Protein AF-A0A8B6F1F5-F1 (afdb_monomer_lite)

pLDDT: mean 84.51, std 14.28, range [37.59, 96.44]

Radius of gyration: 30.52 Å; chains: 1; bounding box: 62×45×76 Å

Sequence (138 aa):
MIFSDNASLFAKKGFSDWKNAVGVKRSSLKGHEESDAHIYTAEAAKDFIAICHGSKPDIYSSLRQNYENRVAKSRAILISIIDIIVVLGQRNFALRGNWDKELKKEDVNFQFLIDWKSIYDLTLKEHLETARRSLRYL

Structure (mmCIF, N/CA/C/O backbone):
data_AF-A0A8B6F1F5-F1
#
_entry.id   AF-A0A8B6F1F5-F1
#
loop_
_atom_site.group_PDB
_atom_site.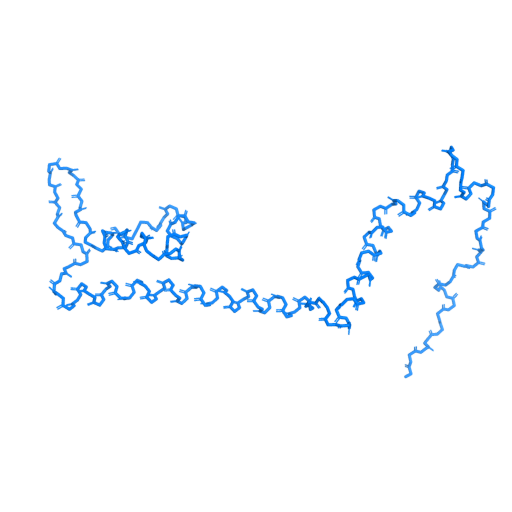id
_atom_site.type_symbol
_atom_site.label_atom_id
_atom_site.label_alt_id
_atom_site.label_comp_id
_atom_site.label_asym_id
_atom_site.label_entity_id
_atom_site.label_seq_id
_atom_site.pdbx_PDB_ins_code
_atom_site.Cartn_x
_atom_site.Cartn_y
_atom_site.Cartn_z
_atom_site.occupancy
_atom_site.B_iso_or_equiv
_atom_site.auth_seq_id
_atom_site.auth_comp_id
_atom_site.auth_asym_id
_atom_site.auth_atom_id
_atom_site.pdbx_PDB_model_num
ATOM 1 N N . MET A 1 1 ? -24.399 -29.051 24.520 1.00 37.59 1 MET A N 1
ATOM 2 C CA . MET A 1 1 ? -24.361 -29.198 25.990 1.00 37.59 1 MET A CA 1
ATOM 3 C C . MET A 1 1 ? -23.274 -28.258 26.511 1.00 37.59 1 MET A C 1
ATOM 5 O O . MET A 1 1 ? -22.119 -28.644 26.537 1.00 37.59 1 MET A O 1
ATOM 9 N N . ILE A 1 2 ? -23.609 -26.988 26.774 1.00 40.94 2 ILE A N 1
ATOM 10 C CA . ILE A 1 2 ? -22.669 -25.963 27.285 1.00 40.94 2 ILE A CA 1
ATOM 11 C C . ILE A 1 2 ? -23.388 -25.160 28.376 1.00 40.94 2 ILE A C 1
ATOM 13 O O . ILE A 1 2 ? -23.600 -23.961 28.267 1.00 40.94 2 ILE A O 1
ATOM 17 N N . PHE A 1 3 ? -23.839 -25.854 29.414 1.00 47.69 3 PHE A N 1
ATOM 18 C CA . PHE A 1 3 ? -24.236 -25.217 30.664 1.00 47.69 3 PHE A CA 1
ATOM 19 C C . PHE A 1 3 ? -23.551 -26.000 31.779 1.00 47.69 3 PHE A C 1
ATOM 21 O O . PHE A 1 3 ? -24.151 -26.862 32.410 1.00 47.69 3 PHE A O 1
ATOM 28 N N . SER A 1 4 ? -22.245 -25.779 31.935 1.00 49.38 4 SER A N 1
ATOM 29 C CA . SER A 1 4 ? -21.569 -26.087 33.193 1.00 49.38 4 SER A CA 1
ATOM 30 C C . SER A 1 4 ? -21.946 -25.002 34.201 1.00 49.38 4 SER A C 1
ATOM 32 O O . SER A 1 4 ? -21.941 -23.822 33.845 1.00 49.38 4 SER A O 1
ATOM 34 N N . ASP A 1 5 ? -22.284 -25.407 35.424 1.00 52.38 5 ASP A N 1
ATOM 35 C CA . ASP A 1 5 ? -22.728 -24.560 36.535 1.00 52.38 5 ASP A CA 1
ATOM 36 C C . ASP A 1 5 ? -21.878 -23.292 36.723 1.00 52.38 5 ASP A C 1
ATOM 38 O O . ASP A 1 5 ? -20.831 -23.287 37.367 1.00 52.38 5 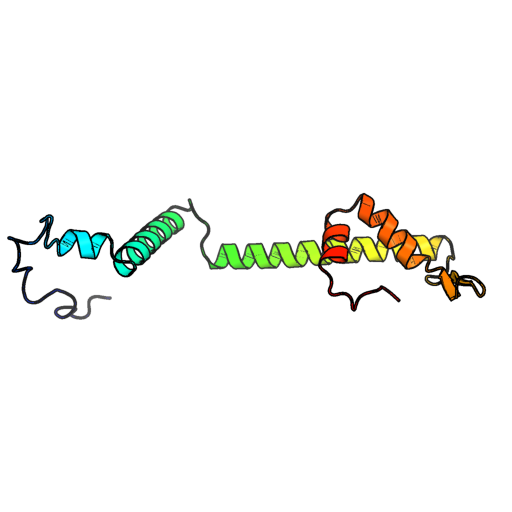ASP A O 1
ATOM 42 N N . ASN A 1 6 ? -22.377 -22.177 36.192 1.00 50.88 6 ASN A N 1
ATOM 43 C CA . ASN A 1 6 ? -21.768 -20.848 36.267 1.00 50.88 6 ASN A CA 1
ATOM 44 C C . ASN A 1 6 ? -22.306 -20.033 37.456 1.00 50.88 6 ASN A C 1
ATOM 46 O O . ASN A 1 6 ? -22.458 -18.813 37.379 1.00 50.88 6 ASN A O 1
ATOM 50 N N . ALA A 1 7 ? -22.585 -20.683 38.587 1.00 50.38 7 ALA A N 1
ATOM 51 C CA . ALA A 1 7 ? -23.066 -20.001 39.793 1.00 50.38 7 ALA A CA 1
ATOM 52 C C . ALA A 1 7 ? -22.052 -18.980 40.367 1.00 50.38 7 ALA A C 1
ATOM 54 O O . ALA A 1 7 ? -22.393 -18.194 41.249 1.00 50.38 7 ALA A O 1
ATOM 55 N N . SER A 1 8 ? -20.806 -18.974 39.877 1.00 56.53 8 SER A N 1
ATOM 56 C CA . SER A 1 8 ? -19.742 -18.043 40.271 1.00 56.53 8 SER A CA 1
ATOM 57 C C . SER A 1 8 ? -19.624 -16.785 39.401 1.00 56.53 8 SER A C 1
ATOM 59 O O . SER A 1 8 ? -18.913 -15.868 39.805 1.00 56.53 8 SER A O 1
ATOM 61 N N . LEU A 1 9 ? -20.294 -16.713 38.241 1.00 56.88 9 LEU A N 1
ATOM 62 C CA . LEU A 1 9 ? -20.182 -15.563 37.326 1.00 56.88 9 LEU A CA 1
ATOM 63 C C . LEU A 1 9 ? -21.098 -14.392 37.700 1.00 56.88 9 LEU A C 1
ATOM 65 O O . LEU A 1 9 ? -20.855 -13.263 37.278 1.00 56.88 9 LEU A O 1
ATOM 69 N N . PHE A 1 10 ? -22.125 -14.636 38.513 1.00 61.44 10 PHE A N 1
ATOM 70 C CA . PHE A 1 10 ? -23.021 -13.591 38.996 1.00 61.44 10 PHE A CA 1
ATOM 71 C C . PHE A 1 10 ? -22.585 -13.096 40.374 1.00 61.44 10 PHE A C 1
ATOM 73 O O . PHE A 1 10 ? -22.208 -13.875 41.254 1.00 61.44 10 PHE A O 1
ATOM 80 N N . ALA A 1 11 ? -22.644 -11.778 40.572 1.00 68.06 11 ALA A N 1
ATOM 81 C CA . ALA A 1 11 ? -22.317 -11.168 41.851 1.00 68.06 11 ALA A CA 1
ATOM 82 C C . ALA A 1 11 ? -23.212 -11.750 42.959 1.00 68.06 11 ALA A C 1
ATOM 84 O O . ALA A 1 11 ? -24.434 -11.624 42.923 1.00 68.06 11 ALA A O 1
ATOM 85 N N . LYS A 1 12 ? -22.595 -12.365 43.976 1.00 75.56 12 LYS A N 1
ATOM 86 C CA . LYS A 1 12 ? -23.304 -12.974 45.120 1.00 75.56 12 LYS A CA 1
ATOM 87 C C . LYS A 1 12 ? -24.031 -11.950 46.000 1.00 75.56 12 LYS A C 1
ATOM 89 O O . LYS A 1 12 ? -24.867 -12.321 46.818 1.00 75.56 12 LYS A O 1
ATOM 94 N N . LYS A 1 13 ? -23.687 -10.669 45.865 1.00 78.88 13 LYS A N 1
ATOM 95 C CA . LYS A 1 13 ? -24.278 -9.552 46.599 1.00 78.88 13 LYS A CA 1
ATOM 96 C C . LYS A 1 13 ? -24.573 -8.427 45.615 1.00 78.88 13 LYS A C 1
ATOM 98 O O . LYS A 1 13 ? -23.707 -8.065 44.822 1.00 78.88 13 LYS A O 1
ATOM 103 N N . GLY A 1 14 ? -25.795 -7.900 45.670 1.00 80.19 14 GLY A N 1
ATOM 104 C CA . GLY A 1 14 ? -26.208 -6.767 44.848 1.00 80.19 14 GLY A CA 1
ATOM 105 C C . GLY A 1 14 ? -25.463 -5.482 45.209 1.00 80.19 14 GLY A C 1
ATOM 106 O O . GLY A 1 14 ? -24.820 -5.382 46.258 1.00 80.19 14 GLY A O 1
ATOM 107 N N . PHE A 1 15 ? -25.576 -4.483 44.337 1.00 83.88 15 PHE A N 1
ATOM 108 C CA . PHE A 1 15 ? -25.035 -3.155 44.593 1.00 83.88 15 PHE A CA 1
ATOM 109 C C . PHE A 1 15 ? -25.681 -2.563 45.855 1.00 83.88 15 PHE A C 1
ATOM 111 O O . PHE A 1 15 ? -26.903 -2.555 45.984 1.00 83.88 15 PHE A O 1
ATOM 118 N N . SER A 1 16 ? -24.869 -2.121 46.815 1.00 85.31 16 SER A N 1
ATOM 119 C CA . SER A 1 16 ? -25.355 -1.659 48.123 1.00 85.31 16 SER A CA 1
ATOM 120 C C . SER A 1 16 ? -25.283 -0.145 48.311 1.00 85.31 16 SER A C 1
ATOM 122 O O . SER A 1 16 ? -25.901 0.373 49.235 1.00 85.31 16 SER A O 1
ATOM 124 N N . ASP A 1 17 ? -24.552 0.576 47.457 1.00 83.69 17 ASP A N 1
ATOM 125 C CA . ASP A 1 17 ? -24.314 2.019 47.601 1.00 83.69 17 ASP A CA 1
ATOM 126 C C . ASP A 1 17 ? -25.222 2.860 46.689 1.00 83.69 17 ASP A C 1
ATOM 128 O O . ASP A 1 17 ? -24.789 3.787 46.002 1.00 83.69 17 ASP A O 1
ATOM 132 N N . TRP A 1 18 ? -26.517 2.522 46.665 1.00 85.06 18 TRP A N 1
ATOM 133 C CA . TRP A 1 18 ? -27.519 3.170 45.806 1.00 85.06 18 TRP A CA 1
ATOM 134 C C . TRP A 1 18 ? -27.573 4.687 45.979 1.00 85.06 18 TRP A C 1
ATOM 136 O O . TRP A 1 18 ? -27.776 5.414 45.008 1.00 85.06 18 TRP A O 1
ATOM 146 N N . LYS A 1 19 ? -27.316 5.182 47.195 1.00 84.19 19 LYS A N 1
ATOM 147 C CA . LYS A 1 19 ? -27.283 6.619 47.493 1.00 84.19 19 LYS A CA 1
ATOM 148 C C . LYS A 1 19 ? -26.198 7.367 46.700 1.00 84.19 19 LYS A C 1
ATOM 150 O O . LYS A 1 19 ? -26.387 8.543 46.405 1.00 84.19 19 LYS A O 1
ATOM 155 N N . ASN A 1 20 ? -25.103 6.698 46.328 1.00 84.44 20 ASN A N 1
ATOM 156 C CA . ASN A 1 20 ? -24.001 7.264 45.540 1.00 84.44 20 ASN A CA 1
ATOM 157 C C . ASN A 1 20 ? -23.908 6.657 44.125 1.00 84.44 20 ASN A C 1
ATOM 159 O O . ASN A 1 20 ? -22.846 6.690 43.491 1.00 84.44 20 ASN A O 1
ATOM 163 N N . ALA A 1 21 ? -25.000 6.079 43.620 1.00 84.06 21 ALA A N 1
ATOM 164 C CA . ALA A 1 21 ? -25.039 5.511 42.276 1.00 84.06 21 ALA A CA 1
ATOM 165 C C . ALA A 1 21 ? -24.836 6.593 41.195 1.00 84.06 21 ALA A C 1
ATOM 167 O O . ALA A 1 21 ? -24.002 6.426 40.306 1.00 84.06 21 ALA A O 1
ATOM 168 N N . VAL A 1 22 ? -25.550 7.724 41.315 1.00 78.75 22 VAL A N 1
ATOM 169 C CA . VAL A 1 22 ? -25.692 8.752 40.255 1.00 78.75 22 VAL A CA 1
ATOM 170 C C . VAL A 1 22 ? -25.373 10.181 40.749 1.00 78.75 22 VAL A C 1
ATOM 172 O O . VAL A 1 22 ? -25.876 11.166 40.219 1.00 78.75 22 VAL A O 1
ATOM 175 N N . GLY A 1 23 ? -24.577 10.323 41.814 1.00 75.06 23 GLY A N 1
ATOM 176 C CA . GLY A 1 23 ? -24.290 11.627 42.435 1.00 75.06 23 GLY A CA 1
ATOM 177 C C . GLY A 1 23 ? -23.311 12.513 41.648 1.00 75.06 23 GLY A C 1
ATOM 178 O O . GLY A 1 23 ? -22.727 12.092 40.665 1.00 75.06 23 GLY A O 1
ATOM 179 N N . VAL A 1 24 ? -23.087 13.754 42.101 1.00 66.62 24 VAL A N 1
ATOM 180 C CA . VAL A 1 24 ? -22.106 14.684 41.483 1.00 66.62 24 VAL A CA 1
ATOM 181 C C . VAL A 1 24 ? -20.711 14.566 42.120 1.00 66.62 24 VAL A C 1
ATOM 183 O O . VAL A 1 24 ? -19.703 14.717 41.445 1.00 66.62 24 VAL A O 1
ATOM 186 N N . LYS A 1 25 ? -20.640 14.279 43.432 1.00 68.06 25 LYS A N 1
ATOM 187 C CA . LYS A 1 25 ? -19.373 14.110 44.183 1.00 68.06 25 LYS A CA 1
ATOM 188 C C . LYS A 1 25 ? -18.876 12.661 44.248 1.00 68.06 25 LYS A C 1
ATOM 190 O O . LYS A 1 25 ? -17.682 12.433 44.403 1.00 68.06 25 LYS A O 1
ATOM 195 N N . ARG A 1 26 ? -19.794 11.692 44.203 1.00 70.00 26 ARG A N 1
ATOM 196 C CA . ARG A 1 26 ? -19.526 10.250 44.130 1.00 70.00 26 ARG A CA 1
ATOM 197 C C . ARG A 1 26 ? -20.577 9.638 43.214 1.00 70.00 26 ARG A C 1
ATOM 199 O O . ARG A 1 26 ? -21.770 9.759 43.489 1.00 70.00 26 ARG A O 1
ATOM 206 N N . SER A 1 27 ? -20.116 9.034 42.129 1.00 82.62 27 SER A N 1
ATOM 207 C CA . SER A 1 27 ? -20.954 8.514 41.052 1.00 82.62 27 SER A CA 1
ATOM 208 C C . SER A 1 27 ? -20.417 7.167 40.609 1.00 82.62 27 SER A C 1
ATOM 210 O O . SER A 1 27 ? -19.815 7.040 39.552 1.00 82.62 27 SER A O 1
ATOM 212 N N . SER A 1 28 ? -20.557 6.166 41.469 1.00 83.94 28 SER A N 1
ATOM 213 C CA . SER A 1 28 ? -19.977 4.835 41.239 1.00 83.94 28 SER A CA 1
ATOM 214 C C . SER A 1 28 ? -20.385 4.221 39.894 1.00 83.94 28 SER A C 1
ATOM 216 O O . SER A 1 28 ? -19.533 3.658 39.215 1.00 83.94 28 SER A O 1
ATOM 218 N N . LEU A 1 29 ? -21.645 4.389 39.469 1.00 87.31 29 LEU A N 1
ATOM 219 C CA . LEU A 1 29 ? -22.104 3.894 38.169 1.00 87.31 29 LEU A CA 1
ATOM 220 C C . LEU A 1 29 ? -21.591 4.756 37.019 1.00 87.31 29 LEU A C 1
ATOM 222 O O . LEU A 1 29 ? -21.057 4.216 36.061 1.00 87.31 29 LEU A O 1
ATOM 226 N N . LYS A 1 30 ? -21.686 6.084 37.138 1.00 87.12 30 LYS A N 1
ATOM 227 C CA . LYS A 1 30 ? -21.214 6.998 36.089 1.00 87.12 30 LYS A CA 1
ATOM 228 C C . LYS A 1 30 ? -19.698 6.905 35.881 1.00 87.12 30 LYS A C 1
ATOM 230 O O . LYS A 1 30 ? -19.227 6.861 34.759 1.00 87.12 30 LYS A O 1
ATOM 235 N N . GLY A 1 31 ? -18.936 6.795 36.966 1.00 86.06 31 GLY A N 1
ATOM 236 C CA . GLY A 1 31 ? -17.486 6.612 36.916 1.00 86.06 31 GLY A CA 1
ATOM 237 C C . GLY A 1 31 ? -17.081 5.244 36.366 1.00 86.06 31 GLY A C 1
ATOM 238 O O . GLY A 1 31 ? -16.030 5.132 35.750 1.00 86.06 31 GLY A O 1
ATOM 239 N N . HIS A 1 32 ? -17.909 4.209 36.548 1.00 88.06 32 HIS A N 1
ATOM 240 C CA . HIS A 1 32 ? -17.734 2.936 35.849 1.00 88.06 32 HIS A CA 1
ATOM 241 C C . HIS A 1 32 ? -18.065 3.069 34.358 1.00 88.06 32 HIS A C 1
ATOM 243 O O . HIS A 1 32 ? -17.287 2.606 33.535 1.00 88.06 32 HIS A O 1
ATOM 249 N N . GLU A 1 33 ? -19.180 3.710 34.005 1.00 88.19 33 GLU A N 1
ATOM 250 C CA . GLU A 1 33 ? -19.606 3.932 32.616 1.00 88.19 33 GLU A CA 1
ATOM 251 C C . GLU A 1 33 ? -18.558 4.705 31.801 1.00 88.19 33 GLU A C 1
ATOM 253 O O . GLU A 1 33 ? -18.276 4.346 30.659 1.00 88.19 33 GLU A O 1
ATOM 258 N N . GLU A 1 34 ? -17.945 5.714 32.422 1.00 89.50 34 GLU A N 1
ATOM 259 C CA . GLU A 1 34 ? -16.875 6.542 31.855 1.00 89.50 34 GLU A CA 1
ATOM 260 C C . GLU A 1 34 ? -15.482 5.902 31.984 1.00 89.50 34 GLU A C 1
ATOM 262 O O . GLU A 1 34 ? -14.503 6.465 31.502 1.00 89.50 34 GLU A O 1
ATOM 267 N N . SER A 1 35 ? -15.358 4.741 32.639 1.00 93.12 35 SER A N 1
ATOM 268 C CA . SER A 1 35 ? -14.065 4.067 32.763 1.00 93.12 35 SER A CA 1
ATOM 269 C C . SER A 1 35 ? -13.605 3.506 31.419 1.00 93.12 35 SER A C 1
ATOM 271 O O . SER A 1 35 ? -14.401 2.946 30.661 1.00 93.12 35 SER A O 1
ATOM 273 N N . ASP A 1 36 ? -12.296 3.561 31.165 1.00 94.81 36 ASP A N 1
ATOM 274 C CA . ASP A 1 36 ? -11.693 3.041 29.930 1.00 94.81 36 ASP A CA 1
ATOM 275 C C . ASP A 1 36 ? -12.075 1.578 29.667 1.00 94.81 36 ASP A C 1
ATOM 277 O O . ASP A 1 36 ? -12.328 1.185 28.531 1.00 94.81 36 ASP A O 1
ATOM 281 N N . ALA A 1 37 ? -12.168 0.766 30.725 1.00 93.12 37 ALA A N 1
ATOM 282 C CA . ALA A 1 37 ? -12.551 -0.637 30.617 1.00 93.12 37 ALA A CA 1
ATOM 283 C C . ALA A 1 37 ? -13.996 -0.806 30.121 1.00 93.12 37 ALA A C 1
ATOM 285 O O . ALA A 1 37 ? -14.259 -1.651 29.261 1.00 93.12 37 ALA A O 1
ATOM 286 N N . HIS A 1 38 ? -14.935 -0.009 30.637 1.00 92.19 38 HIS A N 1
ATOM 287 C CA . HIS A 1 38 ? -16.323 -0.051 30.190 1.00 92.19 38 HIS A CA 1
ATOM 288 C C . HIS A 1 38 ? -16.459 0.457 28.754 1.00 92.19 38 HIS A C 1
ATOM 290 O O . HIS A 1 38 ? -17.077 -0.213 27.934 1.00 92.19 38 HIS A O 1
ATOM 296 N N . ILE A 1 39 ? -15.829 1.589 28.428 1.00 95.19 39 ILE A N 1
ATOM 297 C CA . ILE A 1 39 ? -15.847 2.151 27.071 1.00 95.19 39 ILE A CA 1
ATOM 298 C C . ILE A 1 39 ? -15.287 1.133 26.073 1.00 95.19 39 ILE A C 1
ATOM 300 O O . ILE A 1 39 ? -15.960 0.788 25.104 1.00 95.19 39 ILE A O 1
ATOM 304 N N . TYR A 1 40 ? -14.110 0.571 26.356 1.00 95.44 40 TYR A N 1
ATOM 305 C CA . TYR A 1 40 ? -13.473 -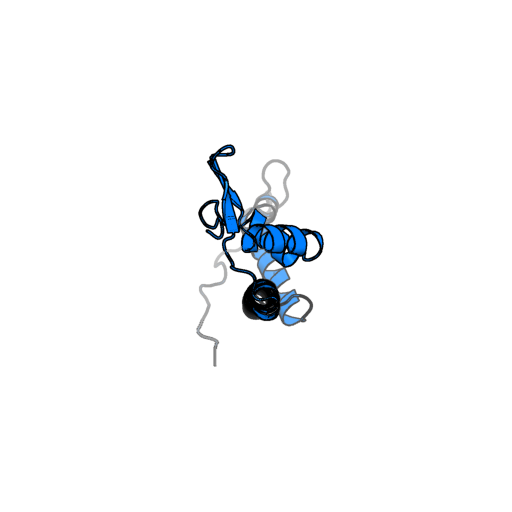0.427 25.499 1.00 95.44 40 TYR A CA 1
ATOM 306 C C . TYR A 1 40 ? -14.343 -1.676 25.302 1.00 95.44 40 TYR A C 1
ATOM 308 O O . TYR A 1 40 ? -14.504 -2.168 24.186 1.00 95.44 40 TYR A O 1
ATOM 316 N N . THR A 1 41 ? -14.927 -2.207 26.379 1.00 93.88 41 THR A N 1
ATOM 317 C CA . THR A 1 41 ? -15.777 -3.406 26.285 1.00 93.88 41 THR A CA 1
ATOM 318 C C . THR A 1 41 ? -17.097 -3.127 25.570 1.00 93.88 41 THR A C 1
ATOM 320 O O . THR A 1 41 ? -17.550 -3.969 24.793 1.00 93.88 41 THR A O 1
ATOM 323 N N . ALA A 1 42 ? -17.689 -1.947 25.763 1.00 94.75 42 ALA A N 1
ATOM 324 C CA . ALA A 1 42 ? -18.879 -1.511 25.041 1.00 94.75 42 ALA A CA 1
ATOM 325 C C . ALA A 1 42 ? -18.604 -1.349 23.537 1.00 94.75 42 ALA A C 1
ATOM 327 O O . ALA A 1 42 ? -19.400 -1.804 22.712 1.00 94.75 42 ALA A O 1
ATOM 328 N N . GLU A 1 43 ? -17.460 -0.768 23.165 1.00 94.81 43 GLU A N 1
ATOM 329 C CA . GLU A 1 43 ? -17.013 -0.678 21.771 1.00 94.81 43 GLU A CA 1
ATOM 330 C C . GLU A 1 43 ? -16.781 -2.062 21.159 1.00 94.81 43 GLU A C 1
ATOM 332 O O . GLU A 1 43 ? -17.290 -2.343 20.073 1.00 94.81 43 GLU A O 1
ATOM 337 N N . ALA A 1 44 ? -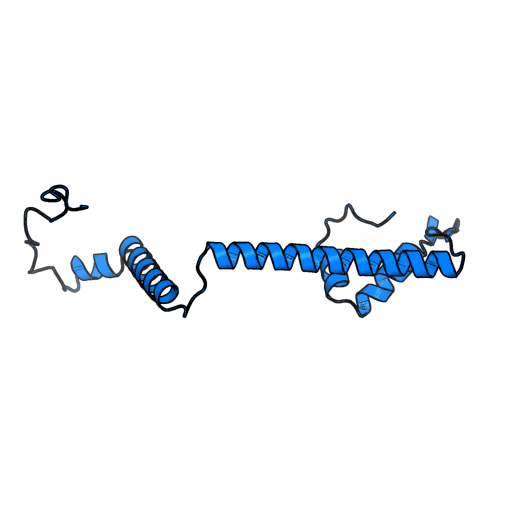16.100 -2.963 21.872 1.00 92.88 44 ALA A N 1
ATOM 338 C CA . ALA A 1 44 ? -15.875 -4.332 21.414 1.00 92.88 44 ALA A CA 1
ATOM 339 C C . ALA A 1 44 ? -17.192 -5.103 21.211 1.00 92.88 44 ALA A C 1
ATOM 341 O O . ALA A 1 44 ? -17.348 -5.821 20.222 1.00 92.88 44 ALA A O 1
ATOM 342 N N . ALA A 1 45 ? -18.166 -4.933 22.111 1.00 94.88 45 ALA A N 1
ATOM 343 C CA . ALA A 1 45 ? -19.487 -5.542 21.977 1.00 94.88 45 ALA A CA 1
ATOM 344 C C . ALA A 1 45 ? -20.251 -4.986 20.764 1.00 94.88 45 ALA A C 1
ATOM 346 O O . ALA A 1 45 ? -20.847 -5.748 19.999 1.00 94.88 45 ALA A O 1
ATOM 347 N N . LYS A 1 46 ? -20.197 -3.666 20.551 1.00 95.12 46 LYS A N 1
ATOM 348 C CA . LYS A 1 46 ? -20.782 -3.010 19.375 1.00 95.12 46 LYS A CA 1
ATOM 349 C C . LYS A 1 46 ? -20.158 -3.528 18.078 1.00 95.12 46 LYS A C 1
ATOM 351 O O . LYS A 1 46 ? -20.882 -3.846 17.136 1.00 95.12 46 LYS A O 1
ATOM 356 N N . ASP A 1 47 ? -18.835 -3.644 18.042 1.00 93.44 47 ASP A N 1
ATOM 357 C CA . ASP A 1 47 ? -18.095 -4.176 16.900 1.00 93.44 47 ASP A CA 1
ATOM 358 C C . ASP A 1 47 ? -18.444 -5.638 16.618 1.00 93.44 47 ASP A C 1
ATOM 360 O O . ASP A 1 47 ? -18.667 -6.002 15.465 1.00 93.44 47 ASP A O 1
ATOM 364 N N . PHE A 1 48 ? -18.557 -6.468 17.657 1.00 93.00 48 PHE A N 1
ATOM 365 C CA . PHE A 1 48 ? -18.979 -7.860 17.520 1.00 93.00 48 PHE A CA 1
ATOM 366 C C . PHE A 1 48 ? -20.366 -7.974 16.876 1.00 93.00 48 PHE A C 1
ATOM 368 O O . PHE A 1 48 ? -20.555 -8.743 15.935 1.00 93.00 48 PHE A O 1
ATOM 375 N N . ILE A 1 49 ? -21.328 -7.171 17.339 1.00 95.44 49 ILE A N 1
ATOM 376 C CA . ILE A 1 49 ? -22.680 -7.126 16.768 1.00 95.44 49 ILE A CA 1
ATOM 377 C C . ILE A 1 49 ? -22.633 -6.670 15.301 1.00 95.44 49 ILE A C 1
ATOM 379 O O . ILE A 1 49 ? -23.270 -7.285 14.447 1.00 95.44 49 ILE A O 1
ATOM 383 N N . ALA A 1 50 ? -21.847 -5.638 14.982 1.00 93.75 50 ALA A N 1
ATOM 384 C CA . ALA A 1 50 ? -21.686 -5.151 13.612 1.00 93.75 50 ALA A CA 1
ATOM 385 C C . ALA A 1 50 ? -21.093 -6.217 12.670 1.00 93.75 50 ALA A C 1
ATOM 387 O O . ALA A 1 50 ? -21.560 -6.372 11.541 1.00 93.75 50 ALA A O 1
ATOM 388 N N . ILE A 1 51 ? -20.115 -6.995 13.147 1.00 93.00 51 ILE A N 1
ATOM 389 C CA . ILE A 1 51 ? -19.538 -8.125 12.406 1.00 93.00 51 ILE A CA 1
ATOM 390 C C . ILE A 1 51 ? -20.591 -9.213 12.171 1.00 93.00 51 ILE A C 1
ATOM 392 O O . ILE A 1 51 ? -20.760 -9.666 11.041 1.00 93.00 51 ILE A O 1
ATOM 396 N N . CYS A 1 52 ? -21.352 -9.593 13.202 1.00 91.31 52 CYS A N 1
ATOM 397 C CA . CYS A 1 52 ? -22.425 -10.587 13.082 1.00 91.31 52 CYS A CA 1
ATOM 398 C C . CYS A 1 52 ? -23.518 -10.171 12.083 1.00 91.31 52 CYS A C 1
ATOM 400 O O . CYS A 1 52 ? -24.083 -11.022 11.401 1.00 91.31 52 CYS A O 1
ATOM 402 N N . HIS A 1 53 ? -23.804 -8.870 11.975 1.00 94.25 53 HIS A N 1
ATOM 403 C CA . HIS A 1 53 ? -24.743 -8.323 10.992 1.00 94.25 53 HIS A CA 1
ATOM 404 C C . HIS A 1 53 ? -24.123 -8.053 9.611 1.00 94.25 53 HIS A C 1
ATOM 406 O O . HIS A 1 53 ? -24.834 -7.615 8.709 1.00 94.25 53 HIS A O 1
ATOM 412 N N . GLY A 1 54 ? -22.820 -8.287 9.429 1.00 88.69 54 GLY A N 1
ATOM 413 C CA . GLY A 1 54 ? -22.114 -8.047 8.169 1.00 88.69 54 GLY A CA 1
ATOM 414 C C . GLY A 1 54 ? -21.928 -6.569 7.808 1.00 88.69 54 GLY A C 1
ATOM 415 O O . GLY A 1 54 ? -21.533 -6.263 6.687 1.00 88.69 54 GLY A O 1
ATOM 416 N N . SER A 1 55 ? -22.194 -5.639 8.731 1.00 90.88 55 SER A N 1
ATOM 417 C CA . SER A 1 55 ? -21.983 -4.201 8.512 1.00 90.88 55 SER A CA 1
ATOM 418 C C . SER A 1 55 ? -20.530 -3.769 8.735 1.00 90.88 55 SER A C 1
ATOM 420 O O . SER A 1 55 ? -20.140 -2.679 8.317 1.00 90.88 55 SER A O 1
ATOM 422 N N . LYS A 1 56 ? -19.715 -4.631 9.357 1.00 89.88 56 LYS A N 1
ATOM 423 C CA . LYS A 1 56 ? -18.266 -4.474 9.521 1.00 89.88 56 LYS A CA 1
ATOM 424 C C . LYS A 1 56 ? -17.562 -5.783 9.131 1.00 89.88 56 LYS A C 1
ATOM 426 O O . LYS A 1 56 ? -18.038 -6.844 9.531 1.00 89.88 56 LYS A O 1
ATOM 431 N N . PRO A 1 57 ? -16.448 -5.749 8.377 1.00 88.25 57 PRO A N 1
ATOM 432 C CA . PRO A 1 57 ? -15.667 -6.952 8.108 1.00 88.25 57 PRO A CA 1
ATOM 433 C C . PRO A 1 57 ? -15.062 -7.500 9.404 1.00 88.25 57 PRO A C 1
ATOM 435 O O . PRO A 1 57 ? -14.612 -6.737 10.264 1.00 88.25 57 PRO A O 1
ATOM 438 N N . ASP A 1 58 ? -15.023 -8.825 9.542 1.00 89.88 58 ASP A N 1
ATOM 439 C CA . ASP A 1 58 ? -14.308 -9.456 10.646 1.00 89.88 58 ASP A CA 1
ATOM 440 C C . ASP A 1 58 ? -12.786 -9.214 10.538 1.00 89.88 58 ASP A C 1
ATOM 442 O O . ASP A 1 58 ? -12.249 -8.802 9.501 1.00 89.88 58 ASP A O 1
ATOM 446 N N . ILE A 1 59 ? -12.063 -9.473 11.628 1.00 88.44 59 ILE A N 1
ATOM 447 C CA . ILE A 1 59 ? -10.614 -9.235 11.692 1.00 88.44 59 ILE A CA 1
ATOM 448 C C . ILE A 1 59 ? -9.862 -10.079 10.655 1.00 88.44 59 ILE A C 1
ATOM 450 O O . ILE A 1 59 ? -8.911 -9.589 10.049 1.00 88.44 59 ILE A O 1
ATOM 454 N N . TYR A 1 60 ? -10.279 -11.326 10.429 1.00 89.44 60 TYR A N 1
ATOM 455 C CA . TYR A 1 60 ? -9.623 -12.234 9.493 1.00 89.44 60 TYR A CA 1
ATOM 456 C C . TYR A 1 60 ? -9.794 -11.764 8.046 1.00 89.44 60 TYR A C 1
ATOM 458 O O . TYR A 1 60 ? -8.813 -11.676 7.309 1.00 89.44 60 TYR A O 1
ATOM 466 N N . SER A 1 61 ? -11.013 -11.396 7.654 1.00 89.25 61 SER A N 1
ATOM 467 C CA . SER A 1 61 ? -11.315 -10.827 6.341 1.00 89.25 61 SER A CA 1
ATOM 468 C C . SER A 1 61 ? -10.542 -9.527 6.103 1.00 89.25 61 SER A C 1
ATOM 470 O O . SER A 1 61 ? -9.930 -9.364 5.049 1.00 89.25 61 SER A O 1
ATOM 472 N N . SER A 1 62 ? -10.446 -8.660 7.116 1.00 90.06 62 SER A N 1
ATOM 473 C CA . SER A 1 62 ? -9.644 -7.433 7.060 1.00 90.06 62 SER A CA 1
ATOM 474 C C . SER A 1 62 ? -8.147 -7.726 6.891 1.00 90.06 62 SER A C 1
ATOM 476 O O . SER A 1 62 ? -7.480 -7.119 6.051 1.00 90.06 62 SER A O 1
ATOM 478 N N . LEU A 1 63 ? -7.601 -8.687 7.647 1.00 93.06 63 LEU A N 1
ATOM 479 C CA . LEU A 1 63 ? -6.199 -9.109 7.531 1.00 93.06 63 LEU A CA 1
ATOM 480 C C . LEU A 1 63 ? -5.898 -9.685 6.148 1.00 93.06 63 LEU A C 1
ATOM 482 O O . LEU A 1 63 ? -4.880 -9.349 5.539 1.00 93.06 63 LEU A O 1
ATOM 486 N N . ARG A 1 64 ? -6.791 -10.546 5.658 1.00 93.94 64 ARG A N 1
ATOM 487 C CA . ARG A 1 64 ? -6.683 -11.171 4.346 1.00 93.94 64 ARG A CA 1
ATOM 488 C C . ARG A 1 64 ? -6.716 -10.121 3.241 1.00 93.94 64 ARG A C 1
ATOM 490 O O . ARG A 1 64 ? -5.818 -10.120 2.407 1.00 93.94 64 ARG A O 1
ATOM 497 N N . GLN A 1 65 ? -7.671 -9.193 3.280 1.00 93.50 65 GLN A N 1
ATOM 498 C CA . GLN A 1 65 ? -7.758 -8.103 2.309 1.00 93.50 65 GLN A CA 1
ATOM 499 C C . GLN A 1 65 ? -6.487 -7.246 2.319 1.00 93.50 65 GLN A C 1
ATOM 501 O O . GLN A 1 65 ? -5.943 -6.924 1.266 1.00 93.50 65 GLN A O 1
ATOM 506 N N . ASN A 1 66 ? -5.960 -6.920 3.501 1.00 92.62 66 ASN A N 1
ATOM 507 C CA . ASN A 1 66 ? -4.707 -6.176 3.623 1.00 92.62 66 ASN A CA 1
ATOM 508 C C . ASN A 1 66 ? -3.522 -6.938 3.017 1.00 92.62 66 ASN A C 1
ATOM 510 O O . ASN A 1 66 ? -2.670 -6.337 2.360 1.00 92.62 66 ASN A O 1
ATOM 514 N N . TYR A 1 67 ? -3.454 -8.254 3.217 1.00 94.62 67 TYR A N 1
ATOM 515 C CA . TYR A 1 67 ? -2.432 -9.089 2.596 1.00 94.62 67 TYR A CA 1
ATOM 516 C C . TYR A 1 67 ? -2.571 -9.118 1.068 1.00 94.62 67 TYR A C 1
ATOM 518 O O . TYR A 1 67 ? -1.595 -8.864 0.363 1.00 94.62 67 TYR A O 1
ATOM 526 N N . GLU A 1 68 ? -3.777 -9.361 0.554 1.00 95.62 68 GLU A N 1
ATOM 527 C CA . GLU A 1 68 ? -4.062 -9.386 -0.884 1.00 95.62 68 GLU A CA 1
ATOM 528 C C . GLU A 1 68 ? -3.727 -8.037 -1.542 1.00 95.62 68 GLU A C 1
ATOM 530 O O . GLU A 1 68 ? -3.029 -8.006 -2.557 1.00 95.62 68 GLU A O 1
ATOM 535 N N . ASN A 1 69 ? -4.096 -6.920 -0.907 1.00 95.25 69 ASN A N 1
ATOM 536 C CA . ASN A 1 69 ? -3.748 -5.569 -1.354 1.00 95.25 69 ASN A CA 1
ATOM 537 C C . ASN A 1 69 ? -2.229 -5.351 -1.399 1.00 95.25 69 ASN A C 1
ATOM 539 O O . ASN A 1 69 ? -1.711 -4.778 -2.358 1.00 95.25 69 ASN A O 1
ATOM 543 N N . ARG A 1 70 ? -1.488 -5.831 -0.390 1.00 92.44 70 ARG A N 1
ATOM 544 C CA . ARG A 1 70 ? -0.018 -5.748 -0.375 1.00 92.44 70 ARG A CA 1
ATOM 545 C C . ARG A 1 70 ? 0.600 -6.547 -1.517 1.00 92.44 70 ARG A C 1
ATOM 547 O O . ARG A 1 70 ? 1.481 -6.031 -2.198 1.00 92.44 70 ARG A O 1
ATOM 554 N N . VAL A 1 71 ? 0.134 -7.775 -1.748 1.00 95.62 71 VAL A N 1
ATOM 555 C CA . VAL A 1 71 ? 0.622 -8.623 -2.848 1.00 95.62 71 VAL A CA 1
ATOM 556 C C . VAL A 1 71 ? 0.323 -7.980 -4.200 1.00 95.62 71 VAL A C 1
ATOM 558 O O . VAL A 1 71 ? 1.212 -7.916 -5.050 1.00 95.62 71 VAL A O 1
ATOM 561 N N . ALA A 1 72 ? -0.893 -7.469 -4.395 1.00 95.50 72 ALA A N 1
ATOM 562 C CA . ALA A 1 72 ? -1.284 -6.773 -5.617 1.00 95.50 72 ALA A CA 1
ATOM 563 C C . ALA A 1 72 ? -0.407 -5.536 -5.865 1.00 95.50 72 ALA A C 1
ATOM 565 O O . ALA A 1 72 ? 0.147 -5.392 -6.955 1.00 95.50 72 ALA A O 1
ATOM 566 N N . LYS A 1 73 ? -0.191 -4.706 -4.834 1.00 94.19 73 LYS A N 1
ATOM 567 C CA . LYS A 1 73 ? 0.695 -3.536 -4.897 1.00 94.19 73 LYS A CA 1
ATOM 568 C C . LYS A 1 73 ? 2.125 -3.929 -5.278 1.00 94.19 73 LYS A C 1
ATOM 570 O O . LYS A 1 73 ? 2.689 -3.359 -6.206 1.00 94.19 73 LYS A O 1
ATOM 575 N N . SER A 1 74 ? 2.701 -4.940 -4.624 1.00 92.19 74 SER A N 1
ATOM 576 C CA . SER A 1 74 ? 4.047 -5.431 -4.952 1.00 92.19 74 SER A CA 1
ATOM 577 C C . SER A 1 74 ? 4.155 -5.952 -6.387 1.00 92.19 74 SER A C 1
ATOM 579 O O . SER A 1 74 ? 5.151 -5.688 -7.057 1.00 92.19 74 SER A O 1
ATOM 581 N N . ARG A 1 75 ? 3.135 -6.662 -6.885 1.00 95.88 75 ARG A N 1
ATOM 582 C CA . ARG A 1 75 ? 3.105 -7.139 -8.275 1.00 95.88 75 ARG A CA 1
ATOM 583 C C . ARG A 1 75 ? 3.044 -5.987 -9.270 1.00 95.88 75 ARG A C 1
ATOM 585 O O . ARG A 1 75 ? 3.793 -6.018 -10.238 1.00 95.88 75 ARG A O 1
ATOM 592 N N . ALA A 1 76 ? 2.209 -4.979 -9.019 1.00 95.12 76 ALA A N 1
ATOM 593 C CA . ALA A 1 76 ? 2.117 -3.797 -9.873 1.00 95.12 76 ALA A CA 1
ATOM 594 C C . ALA A 1 76 ? 3.476 -3.088 -10.000 1.00 95.12 76 ALA A C 1
ATOM 596 O O . ALA A 1 76 ? 3.925 -2.814 -11.108 1.00 95.12 76 ALA A O 1
ATOM 597 N N . ILE A 1 77 ? 4.185 -2.906 -8.880 1.00 94.00 77 ILE A N 1
ATOM 598 C CA . ILE A 1 77 ? 5.534 -2.316 -8.862 1.00 94.00 77 ILE A CA 1
ATOM 599 C C . ILE A 1 77 ? 6.513 -3.140 -9.710 1.00 94.00 77 ILE A C 1
ATOM 601 O O . ILE A 1 77 ? 7.243 -2.585 -10.531 1.00 94.00 77 ILE A O 1
ATOM 605 N N . LEU A 1 78 ? 6.532 -4.465 -9.528 1.00 94.62 78 LEU A N 1
ATOM 606 C CA . LEU A 1 78 ? 7.430 -5.351 -10.273 1.00 94.62 78 LEU A CA 1
ATOM 607 C C . LEU A 1 78 ? 7.141 -5.342 -11.773 1.00 94.62 78 LEU A C 1
ATOM 609 O O . LEU A 1 78 ? 8.080 -5.287 -12.560 1.00 94.62 78 LEU A O 1
ATOM 613 N N . ILE A 1 79 ? 5.866 -5.363 -12.168 1.00 96.12 79 ILE A N 1
ATOM 614 C CA . ILE A 1 79 ? 5.461 -5.246 -13.574 1.00 96.12 79 ILE A CA 1
ATOM 615 C C . ILE A 1 79 ? 5.976 -3.926 -14.145 1.00 96.12 79 ILE A C 1
ATOM 617 O O . ILE A 1 79 ? 6.636 -3.926 -15.181 1.00 96.12 79 ILE A O 1
ATOM 621 N N . SER A 1 80 ? 5.785 -2.818 -13.423 1.00 94.81 80 SER A N 1
ATOM 622 C CA . SER A 1 80 ? 6.257 -1.511 -13.871 1.00 94.81 80 SER A CA 1
ATOM 623 C C . SER A 1 80 ? 7.768 -1.464 -14.100 1.00 94.81 80 SER A C 1
ATOM 625 O O . SER A 1 80 ? 8.201 -0.862 -15.086 1.00 94.81 80 SER A O 1
ATOM 627 N N . ILE A 1 81 ? 8.550 -2.124 -13.241 1.00 93.69 81 ILE A N 1
ATOM 628 C CA . ILE A 1 81 ? 10.006 -2.264 -13.385 1.00 93.69 81 ILE A CA 1
ATOM 629 C C . ILE A 1 81 ? 10.370 -3.171 -14.569 1.00 93.69 81 ILE A C 1
ATOM 631 O O . ILE A 1 81 ? 11.250 -2.828 -15.357 1.00 93.69 81 ILE A O 1
ATOM 635 N N . ILE A 1 82 ? 9.698 -4.315 -14.719 1.00 95.69 82 ILE A N 1
ATOM 636 C CA . ILE A 1 82 ? 9.940 -5.256 -15.821 1.00 95.69 82 ILE A CA 1
ATOM 637 C C . I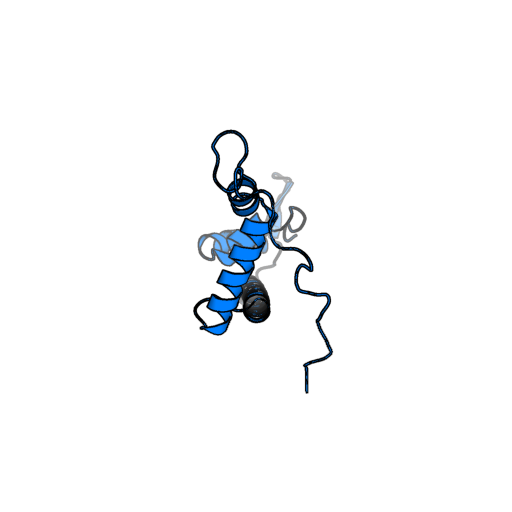LE A 1 82 ? 9.680 -4.583 -17.166 1.00 95.69 82 ILE A C 1
ATOM 639 O O . ILE A 1 82 ? 10.505 -4.719 -18.064 1.00 95.69 82 ILE A O 1
ATOM 643 N N . ASP A 1 83 ? 8.608 -3.805 -17.299 1.00 95.38 83 ASP A N 1
ATOM 644 C CA . ASP A 1 83 ? 8.324 -3.054 -18.525 1.00 95.38 83 ASP A CA 1
ATOM 645 C C . ASP A 1 83 ? 9.490 -2.138 -18.918 1.00 95.38 83 ASP A C 1
ATOM 647 O O . ASP A 1 83 ? 9.831 -2.036 -20.093 1.00 95.38 83 ASP A O 1
ATOM 651 N N . ILE A 1 84 ? 10.129 -1.482 -17.941 1.00 94.56 84 ILE A N 1
ATOM 652 C CA . ILE A 1 84 ? 11.292 -0.622 -18.195 1.00 94.56 84 ILE A CA 1
ATOM 653 C C . ILE A 1 84 ? 12.456 -1.459 -18.734 1.00 94.56 84 ILE A C 1
ATOM 655 O O . ILE A 1 84 ? 13.080 -1.077 -19.723 1.00 94.56 84 ILE A O 1
ATOM 659 N N . ILE A 1 85 ? 12.722 -2.618 -18.125 1.00 94.88 85 ILE A N 1
ATOM 660 C CA . ILE A 1 85 ? 13.769 -3.545 -18.582 1.00 94.88 85 ILE A CA 1
ATOM 661 C C . ILE A 1 85 ? 13.465 -4.046 -19.999 1.00 94.88 85 ILE A C 1
ATOM 663 O O . ILE A 1 85 ? 14.362 -4.083 -20.838 1.00 94.88 85 ILE A O 1
ATOM 667 N N . VAL A 1 86 ? 12.208 -4.392 -20.286 1.00 96.44 86 VAL A N 1
ATOM 668 C CA . VAL A 1 86 ? 11.768 -4.838 -21.614 1.00 96.44 86 VAL A CA 1
ATOM 669 C C . VAL A 1 86 ? 11.975 -3.735 -22.647 1.00 96.44 86 VAL A C 1
ATOM 671 O O . VAL A 1 86 ? 12.534 -4.008 -23.705 1.00 96.44 86 VAL A O 1
ATOM 674 N N . VAL A 1 87 ? 11.600 -2.488 -22.346 1.00 94.88 87 VAL A N 1
ATOM 675 C CA . VAL A 1 87 ? 11.805 -1.345 -23.252 1.00 94.88 87 VAL A CA 1
ATOM 676 C C . VAL A 1 87 ? 13.292 -1.104 -23.521 1.00 94.88 87 VAL A C 1
ATOM 678 O O . VAL A 1 87 ? 13.675 -0.884 -24.672 1.00 94.88 87 VAL A O 1
ATOM 681 N N . LEU A 1 88 ? 14.138 -1.173 -22.488 1.00 93.50 88 LEU A N 1
ATOM 682 C CA . LEU A 1 88 ? 15.590 -1.050 -22.640 1.00 93.50 88 LEU A CA 1
ATOM 683 C C . LEU A 1 88 ? 16.149 -2.176 -23.517 1.00 93.50 88 LEU A C 1
ATOM 685 O O . LEU A 1 88 ? 16.863 -1.902 -24.480 1.00 93.50 88 LEU A O 1
ATOM 689 N N . GLY A 1 89 ? 15.753 -3.423 -23.253 1.00 94.44 89 GLY A N 1
ATOM 690 C CA . GLY A 1 89 ? 16.173 -4.590 -24.028 1.00 94.44 89 GLY A CA 1
ATOM 691 C C . GLY A 1 89 ? 15.729 -4.531 -25.492 1.00 94.44 89 GLY A C 1
ATOM 692 O O . GLY A 1 89 ? 16.540 -4.747 -26.387 1.00 94.44 89 GLY A O 1
ATOM 693 N N . GLN A 1 90 ? 14.474 -4.160 -25.759 1.00 96.00 90 GLN A N 1
ATOM 694 C CA . GLN A 1 90 ? 13.939 -4.021 -27.121 1.00 96.00 90 GLN A CA 1
ATOM 695 C C . GLN A 1 90 ? 14.688 -2.974 -27.950 1.00 96.00 90 GLN A C 1
ATOM 697 O O . GLN A 1 90 ? 14.798 -3.111 -29.166 1.00 96.00 90 GLN A O 1
ATOM 702 N N . ARG A 1 91 ? 15.202 -1.927 -27.299 1.00 92.81 91 ARG A N 1
ATOM 703 C CA . ARG A 1 91 ? 15.968 -0.857 -27.949 1.00 92.81 91 ARG A CA 1
ATOM 704 C C . ARG A 1 91 ? 17.482 -1.079 -27.898 1.00 92.81 91 ARG A C 1
ATOM 706 O O . ARG A 1 91 ? 18.216 -0.205 -28.346 1.00 92.81 91 ARG A O 1
ATOM 713 N N . ASN A 1 92 ? 17.948 -2.220 -27.376 1.00 91.38 92 ASN A N 1
ATOM 714 C CA . ASN A 1 92 ? 19.365 -2.498 -27.112 1.00 91.38 92 ASN A CA 1
ATOM 715 C C . ASN A 1 92 ? 20.062 -1.398 -26.286 1.00 91.38 92 ASN A C 1
ATOM 717 O O . ASN A 1 92 ? 21.246 -1.117 -26.470 1.00 91.38 92 ASN A O 1
ATOM 721 N N . PHE A 1 93 ? 19.338 -0.776 -25.355 1.00 91.31 93 PHE A N 1
ATOM 722 C CA . PHE A 1 93 ? 19.932 0.143 -24.395 1.00 91.31 93 PHE A CA 1
ATOM 723 C C . PHE A 1 93 ? 20.468 -0.616 -23.187 1.00 91.31 93 PHE A C 1
ATOM 725 O O . PHE A 1 93 ? 19.779 -1.436 -22.578 1.00 91.31 93 PHE A O 1
ATOM 732 N N . ALA A 1 94 ? 21.706 -0.304 -22.809 1.00 89.50 94 ALA A N 1
ATOM 733 C CA . ALA A 1 94 ? 22.279 -0.791 -21.568 1.00 89.50 94 ALA A CA 1
ATOM 734 C C . ALA A 1 94 ? 21.548 -0.173 -20.363 1.00 89.50 94 ALA A C 1
ATOM 736 O O . ALA A 1 94 ? 21.168 1.000 -20.384 1.00 89.50 94 ALA A O 1
ATOM 737 N N . LEU A 1 95 ? 21.372 -0.963 -19.298 1.00 88.12 95 LEU A N 1
ATOM 738 C CA . LEU A 1 95 ? 20.735 -0.510 -18.051 1.00 88.12 95 LEU A CA 1
ATOM 739 C C . LEU A 1 95 ? 21.514 0.644 -17.402 1.00 88.12 95 LEU A C 1
ATOM 741 O O . LEU A 1 95 ? 20.929 1.585 -16.867 1.00 88.12 95 LEU A O 1
ATOM 745 N N . ARG A 1 96 ? 22.842 0.558 -17.490 1.00 85.19 96 ARG A N 1
ATOM 746 C CA . ARG A 1 96 ? 23.805 1.592 -17.119 1.00 85.19 96 ARG A CA 1
ATOM 747 C C . ARG A 1 96 ? 24.299 2.275 -18.388 1.00 85.19 96 ARG A C 1
ATOM 749 O O . ARG A 1 96 ? 24.516 1.611 -19.399 1.00 85.19 96 ARG A O 1
ATOM 756 N N . GLY A 1 97 ? 24.449 3.583 -18.340 1.00 81.50 97 GLY A N 1
ATOM 757 C CA . GLY A 1 97 ? 25.079 4.386 -19.377 1.00 81.50 97 GLY A CA 1
ATOM 758 C C . GLY A 1 97 ? 26.553 4.629 -19.068 1.00 81.50 97 GLY A C 1
ATOM 759 O O . GLY A 1 97 ? 27.179 3.929 -18.271 1.00 81.50 97 GLY A O 1
ATOM 760 N N . ASN A 1 98 ? 27.129 5.613 -19.751 1.00 84.19 98 ASN A N 1
ATOM 761 C CA . ASN A 1 98 ? 28.551 5.905 -19.639 1.00 84.19 98 ASN A CA 1
ATOM 762 C C . ASN A 1 98 ? 28.876 6.684 -18.358 1.00 84.19 98 ASN A C 1
ATOM 764 O O . ASN A 1 98 ? 28.069 7.455 -17.839 1.00 84.19 98 ASN A O 1
ATOM 768 N N . TRP A 1 99 ? 30.107 6.507 -17.876 1.00 84.06 99 TRP A N 1
ATOM 769 C CA . TRP A 1 99 ? 30.655 7.330 -16.807 1.00 84.06 99 TRP A CA 1
ATOM 770 C C . TRP A 1 99 ? 31.040 8.708 -17.343 1.00 84.06 99 TRP A C 1
ATOM 772 O O . TRP A 1 99 ? 31.954 8.829 -18.165 1.00 84.06 99 TRP A O 1
ATOM 782 N N . ASP A 1 100 ? 30.390 9.747 -16.831 1.00 84.31 100 ASP A N 1
ATOM 783 C CA . ASP A 1 100 ? 30.794 11.122 -17.071 1.00 84.31 100 ASP A CA 1
ATOM 784 C C . ASP A 1 100 ? 31.969 11.475 -16.144 1.00 84.31 100 ASP A C 1
ATOM 786 O O . ASP A 1 100 ? 31.847 11.520 -14.914 1.00 84.31 100 ASP A O 1
ATOM 790 N N . LYS A 1 101 ? 33.142 11.704 -16.745 1.00 86.38 101 LYS A N 1
ATOM 791 C CA . LYS A 1 101 ? 34.375 12.033 -16.017 1.00 86.38 101 LYS A CA 1
ATOM 792 C C . LYS A 1 101 ? 34.356 13.442 -15.426 1.00 86.38 101 LYS A C 1
ATOM 794 O O . LYS A 1 101 ? 35.010 13.655 -14.406 1.00 86.38 101 LYS A O 1
ATOM 799 N N . GLU A 1 102 ? 33.633 14.373 -16.041 1.00 87.00 102 GLU A N 1
ATOM 800 C CA . GLU A 1 102 ? 33.550 15.768 -15.603 1.00 87.00 102 GLU A CA 1
ATOM 801 C C . GLU A 1 102 ? 32.554 15.904 -14.452 1.00 87.00 102 GLU A C 1
ATOM 803 O O . GLU A 1 102 ? 32.879 16.466 -13.405 1.00 87.00 102 GLU A O 1
ATOM 808 N N . LEU A 1 103 ? 31.376 15.292 -14.602 1.00 84.00 103 LEU A N 1
ATOM 809 C CA . LEU A 1 103 ? 30.333 15.280 -13.574 1.00 84.00 103 LEU A CA 1
ATOM 810 C C . LEU A 1 103 ? 30.590 14.249 -12.465 1.00 84.00 103 LEU A C 1
ATOM 812 O O . LEU A 1 103 ? 29.892 14.259 -11.449 1.00 84.00 103 LEU A O 1
ATOM 816 N N . LYS A 1 104 ? 31.581 13.362 -12.648 1.00 83.38 104 LYS A N 1
ATOM 817 C CA . LYS A 1 104 ? 31.884 12.218 -11.767 1.00 83.38 104 LYS A CA 1
ATOM 818 C C . LYS A 1 104 ? 30.625 11.415 -11.430 1.00 83.38 104 LYS A C 1
ATOM 820 O O . LYS A 1 104 ? 30.402 11.043 -10.274 1.00 83.38 104 LYS A O 1
ATOM 825 N N . LYS A 1 105 ? 29.783 11.196 -12.438 1.00 81.31 105 LYS A N 1
ATOM 826 C CA . LYS A 1 105 ? 28.483 10.551 -12.289 1.00 81.31 105 LYS A CA 1
ATOM 827 C C . LYS A 1 105 ? 28.259 9.564 -13.426 1.00 81.31 105 LYS A C 1
ATOM 829 O O . LYS A 1 105 ? 28.598 9.829 -14.573 1.00 81.31 105 LYS A O 1
ATOM 834 N N . GLU A 1 106 ? 27.678 8.424 -13.086 1.00 80.81 106 GLU A N 1
ATOM 835 C CA . GLU A 1 106 ? 27.186 7.460 -14.062 1.00 80.81 106 GLU A CA 1
ATOM 836 C C . GLU A 1 106 ? 25.842 7.952 -14.611 1.00 80.81 106 GLU A C 1
ATOM 838 O O . GLU A 1 106 ? 24.948 8.320 -13.840 1.00 80.81 106 GLU A O 1
ATOM 843 N N . ASP A 1 107 ? 25.701 7.987 -15.934 1.00 77.88 107 ASP A N 1
ATOM 844 C CA . ASP A 1 107 ? 24.396 8.173 -16.561 1.00 77.88 107 ASP A CA 1
ATOM 845 C C . ASP A 1 107 ? 23.629 6.853 -16.458 1.00 77.88 107 ASP A C 1
ATOM 847 O O . ASP A 1 107 ? 24.008 5.877 -17.089 1.00 77.88 107 ASP A O 1
ATOM 851 N N . VAL A 1 108 ? 22.604 6.752 -15.612 1.00 85.38 108 VAL A N 1
ATOM 852 C CA . VAL A 1 108 ? 21.914 5.474 -15.367 1.00 85.38 108 VAL A CA 1
ATOM 853 C C . VAL A 1 108 ? 20.579 5.468 -16.109 1.00 85.38 108 VAL A C 1
ATOM 855 O O . VAL A 1 108 ? 19.556 5.881 -15.562 1.00 85.38 108 VAL A O 1
ATOM 858 N N . ASN A 1 109 ? 20.579 4.964 -17.351 1.00 88.00 109 ASN A N 1
ATOM 859 C CA . ASN A 1 109 ? 19.388 4.848 -18.213 1.00 88.00 109 ASN A CA 1
ATOM 860 C C . ASN A 1 109 ? 18.188 4.214 -17.491 1.00 88.00 109 ASN A C 1
ATOM 862 O O . ASN A 1 109 ? 17.048 4.655 -17.638 1.00 88.00 109 ASN A O 1
ATOM 866 N N . PHE A 1 110 ? 18.446 3.174 -16.695 1.00 90.25 110 PHE A N 1
ATOM 867 C CA . PHE A 1 110 ? 17.419 2.496 -15.914 1.00 90.25 110 PHE A CA 1
ATOM 868 C C . PHE A 1 110 ? 16.783 3.409 -14.863 1.00 90.25 110 PHE A C 1
ATOM 870 O O . PHE A 1 110 ? 15.557 3.475 -14.773 1.00 90.25 110 PHE A O 1
ATOM 877 N N . GLN A 1 111 ? 17.599 4.152 -14.112 1.00 89.19 111 GLN A N 1
ATOM 878 C CA . GLN A 1 111 ? 17.115 5.088 -13.101 1.00 89.19 111 GLN A CA 1
ATOM 879 C C . GLN A 1 111 ? 16.324 6.225 -13.753 1.00 89.19 111 GLN A C 1
ATOM 881 O O . GLN A 1 111 ? 15.238 6.546 -13.284 1.00 89.19 111 GLN A O 1
ATOM 886 N N . PHE A 1 112 ? 16.804 6.761 -14.881 1.00 89.94 112 PHE A N 1
ATOM 887 C CA . PHE A 1 112 ? 16.084 7.785 -15.638 1.00 89.94 112 PHE A CA 1
ATOM 888 C C . PHE A 1 112 ? 14.678 7.320 -16.047 1.00 89.94 112 PHE A C 1
ATOM 890 O O . PHE A 1 112 ? 13.703 8.047 -15.858 1.00 89.94 112 PHE A O 1
ATOM 897 N N . LEU A 1 113 ? 14.547 6.099 -16.575 1.00 92.00 113 LEU A N 1
ATOM 898 C CA . LEU A 1 113 ? 13.246 5.562 -16.980 1.00 92.00 113 LEU A CA 1
ATOM 899 C C . LEU A 1 113 ? 12.346 5.200 -15.793 1.00 92.00 113 LEU A C 1
ATOM 901 O O . LEU A 1 113 ? 11.130 5.359 -15.903 1.00 92.00 113 LEU A O 1
ATOM 905 N N . ILE A 1 114 ? 12.913 4.746 -14.670 1.00 92.50 114 ILE A N 1
ATOM 906 C CA . ILE A 1 114 ? 12.166 4.561 -13.417 1.00 92.50 114 ILE A CA 1
ATOM 907 C C . ILE A 1 114 ? 11.590 5.895 -12.944 1.00 92.50 114 ILE A C 1
ATOM 909 O O . ILE A 1 114 ? 10.385 5.979 -12.693 1.00 92.50 114 ILE A O 1
ATOM 913 N N . ASP A 1 115 ? 12.420 6.936 -12.878 1.00 91.44 115 ASP A N 1
ATOM 914 C CA . ASP A 1 115 ? 12.011 8.265 -12.429 1.00 91.44 115 ASP A CA 1
ATOM 915 C C . ASP A 1 115 ? 10.939 8.833 -13.364 1.00 91.44 115 ASP A C 1
ATOM 917 O O . ASP A 1 115 ? 9.889 9.281 -12.901 1.00 91.44 115 ASP A O 1
ATOM 921 N N . TRP A 1 116 ? 11.136 8.719 -14.680 1.00 93.62 116 TRP A N 1
ATOM 922 C CA . TRP A 1 116 ? 10.153 9.140 -15.677 1.00 93.62 116 TRP A CA 1
ATOM 923 C C . TRP A 1 116 ? 8.820 8.388 -15.552 1.00 93.62 116 TRP A C 1
ATOM 925 O O . TRP A 1 116 ? 7.762 9.018 -15.548 1.00 93.62 116 TRP A O 1
ATOM 935 N N . LYS A 1 117 ? 8.838 7.056 -15.404 1.00 93.69 117 LYS A N 1
ATOM 936 C CA . LYS A 1 117 ? 7.608 6.258 -15.264 1.00 93.69 117 LYS A CA 1
ATOM 937 C C . LYS A 1 117 ? 6.869 6.585 -13.965 1.00 93.69 117 LYS A C 1
ATOM 939 O O . LYS A 1 117 ? 5.641 6.637 -13.963 1.00 93.69 117 LYS A O 1
ATOM 944 N N . SER A 1 118 ? 7.598 6.868 -12.884 1.00 94.31 118 SER A N 1
ATOM 945 C CA . SER A 1 118 ? 7.014 7.231 -11.585 1.00 94.31 118 SER A CA 1
ATOM 946 C C . SER A 1 118 ? 6.194 8.529 -11.612 1.00 94.31 118 SER A C 1
ATOM 948 O O . SER A 1 118 ? 5.329 8.725 -10.765 1.00 94.31 118 SER A O 1
ATOM 950 N N . ILE A 1 119 ? 6.394 9.403 -12.607 1.00 94.75 119 ILE A N 1
ATOM 951 C CA . ILE A 1 119 ? 5.565 10.607 -12.784 1.00 94.75 119 ILE A CA 1
ATOM 952 C C . ILE A 1 119 ? 4.095 10.228 -13.024 1.00 94.75 119 ILE A C 1
ATOM 954 O O . ILE A 1 119 ? 3.195 10.940 -12.579 1.00 94.75 119 ILE A O 1
ATOM 958 N N . TYR A 1 120 ? 3.858 9.101 -13.699 1.00 94.19 120 TYR A N 1
ATOM 959 C CA . TYR A 1 120 ? 2.529 8.652 -14.119 1.00 94.19 120 TYR A CA 1
ATOM 960 C C . TYR A 1 120 ? 2.026 7.430 -13.340 1.00 94.19 120 TYR A C 1
ATOM 962 O O . TYR A 1 120 ? 0.820 7.212 -13.255 1.00 94.19 120 TYR A O 1
ATOM 970 N N . ASP A 1 121 ? 2.926 6.641 -12.751 1.00 93.31 121 ASP A N 1
ATOM 971 C CA . ASP A 1 121 ? 2.588 5.507 -11.891 1.00 93.31 121 ASP A CA 1
ATOM 972 C C . ASP A 1 121 ? 2.730 5.898 -10.413 1.00 93.31 121 ASP A C 1
ATOM 974 O O . ASP A 1 121 ? 3.817 5.841 -9.833 1.00 93.31 121 ASP A O 1
ATOM 978 N N . LEU A 1 122 ? 1.604 6.271 -9.793 1.00 92.94 122 LEU A N 1
ATOM 979 C CA . LEU A 1 122 ? 1.558 6.654 -8.379 1.00 92.94 122 LEU A CA 1
ATOM 980 C C . LEU A 1 122 ? 2.019 5.518 -7.457 1.00 92.94 122 LEU A C 1
ATOM 982 O O . LEU A 1 122 ? 2.670 5.769 -6.447 1.00 92.94 122 LEU A O 1
ATOM 986 N N . THR A 1 123 ? 1.724 4.266 -7.814 1.00 92.50 123 THR A N 1
ATOM 987 C CA . THR A 1 123 ? 2.106 3.107 -7.000 1.00 92.50 123 THR A CA 1
ATOM 988 C C . THR A 1 123 ? 3.621 2.923 -7.006 1.00 92.50 123 THR A C 1
ATOM 990 O O . THR A 1 123 ? 4.222 2.676 -5.956 1.00 92.50 123 THR A O 1
ATOM 993 N N . LEU A 1 124 ? 4.247 3.083 -8.175 1.00 92.25 124 LEU A N 1
ATOM 994 C CA . LEU A 1 124 ? 5.699 3.093 -8.311 1.00 92.25 124 LEU A CA 1
ATOM 995 C C . LEU A 1 124 ? 6.312 4.296 -7.587 1.00 92.25 124 LEU A C 1
ATOM 997 O O . LEU A 1 124 ? 7.287 4.121 -6.865 1.00 92.25 124 LEU A O 1
ATOM 1001 N N . LYS A 1 125 ? 5.730 5.492 -7.714 1.00 92.31 125 LYS A N 1
ATOM 1002 C CA . LYS A 1 125 ? 6.203 6.703 -7.028 1.00 92.31 125 LYS A CA 1
ATOM 1003 C C . LYS A 1 125 ? 6.231 6.542 -5.513 1.00 92.31 125 LYS A C 1
ATOM 1005 O O . LYS A 1 125 ? 7.273 6.740 -4.896 1.00 92.31 125 LYS A O 1
ATOM 1010 N N . GLU A 1 126 ? 5.116 6.115 -4.926 1.00 91.75 126 GLU A N 1
ATOM 1011 C CA . GLU A 1 126 ? 5.028 5.841 -3.491 1.00 91.75 126 GLU A CA 1
ATOM 1012 C C . GLU A 1 126 ? 6.066 4.802 -3.060 1.00 91.75 126 GLU A C 1
ATOM 1014 O O . GLU A 1 126 ? 6.678 4.932 -2.000 1.00 91.75 126 GLU A O 1
ATOM 1019 N N . HIS A 1 127 ? 6.282 3.765 -3.877 1.00 90.12 127 HIS A N 1
ATOM 1020 C CA . HIS A 1 127 ? 7.317 2.770 -3.615 1.00 90.12 127 HIS A CA 1
ATOM 1021 C C . HIS A 1 127 ? 8.713 3.390 -3.609 1.00 90.12 127 HIS A C 1
ATOM 1023 O O . HIS A 1 127 ? 9.472 3.103 -2.692 1.00 90.12 127 HIS A O 1
ATOM 1029 N N . LEU A 1 128 ? 9.051 4.259 -4.564 1.00 88.75 128 LEU A N 1
ATOM 1030 C CA . LEU A 1 128 ? 10.355 4.9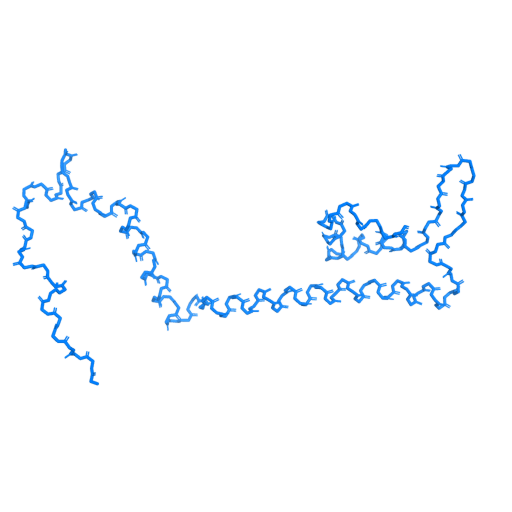32 -4.615 1.00 88.75 128 LEU A CA 1
ATOM 1031 C C . LEU A 1 128 ? 10.577 5.883 -3.430 1.00 88.75 128 LEU A C 1
ATOM 1033 O O . LEU A 1 128 ? 11.684 5.948 -2.902 1.00 88.75 128 LEU A O 1
ATOM 1037 N N . GLU A 1 129 ? 9.534 6.588 -2.990 1.00 88.19 129 GLU A N 1
ATOM 1038 C CA . GLU A 1 129 ? 9.599 7.516 -1.852 1.00 88.19 129 GLU A CA 1
ATOM 1039 C C . GLU A 1 129 ? 9.674 6.786 -0.501 1.00 88.19 129 GLU A C 1
ATOM 1041 O O . GLU A 1 129 ? 10.363 7.233 0.419 1.00 88.19 129 GLU A O 1
ATOM 1046 N N . THR A 1 130 ? 8.980 5.648 -0.377 1.00 83.81 130 THR A N 1
ATOM 1047 C CA . THR A 1 130 ? 8.900 4.869 0.873 1.00 83.81 130 THR A CA 1
ATOM 1048 C C . THR A 1 130 ? 10.015 3.828 0.982 1.00 83.81 130 THR A C 1
ATOM 1050 O O . THR A 1 130 ? 10.389 3.420 2.088 1.00 83.81 130 THR A O 1
ATOM 1053 N N . ALA A 1 131 ? 10.565 3.372 -0.147 1.00 73.00 131 ALA A N 1
ATOM 1054 C CA . ALA A 1 131 ? 11.706 2.475 -0.158 1.00 73.00 131 ALA A CA 1
ATOM 1055 C C . ALA A 1 131 ? 12.876 3.161 0.555 1.00 73.00 131 ALA A C 1
ATOM 1057 O O . ALA A 1 131 ? 13.326 4.247 0.194 1.00 73.00 131 ALA A O 1
ATOM 1058 N N . ARG A 1 132 ? 13.368 2.516 1.619 1.00 55.75 132 ARG A N 1
ATOM 1059 C CA . ARG A 1 132 ? 14.526 2.972 2.396 1.00 55.75 132 ARG A CA 1
ATOM 1060 C C . ARG A 1 132 ? 15.650 3.357 1.423 1.00 55.75 132 ARG A C 1
ATOM 1062 O O . ARG A 1 132 ? 15.908 2.604 0.488 1.00 55.75 132 ARG A O 1
ATOM 1069 N N . ARG A 1 133 ? 16.355 4.468 1.693 1.00 52.19 133 ARG A N 1
ATOM 1070 C CA . ARG A 1 133 ? 17.489 5.047 0.920 1.00 52.19 133 ARG A CA 1
ATOM 1071 C C . ARG A 1 133 ? 18.548 4.057 0.368 1.00 52.19 133 ARG A C 1
ATOM 1073 O O . ARG A 1 133 ? 19.418 4.493 -0.377 1.00 52.19 133 ARG A O 1
ATOM 1080 N N . SER A 1 134 ? 18.520 2.771 0.731 1.00 41.53 134 SER A N 1
ATOM 1081 C CA . SER A 1 134 ? 19.424 1.719 0.249 1.00 41.53 134 SER A CA 1
ATOM 1082 C C . SER A 1 134 ? 19.015 1.056 -1.074 1.00 41.53 134 SER A C 1
ATOM 1084 O O . SER A 1 134 ? 19.757 0.202 -1.543 1.00 41.53 134 SER A O 1
ATOM 1086 N N . LEU A 1 135 ? 17.876 1.410 -1.676 1.00 47.97 135 LEU A N 1
ATOM 1087 C CA . LEU A 1 135 ? 17.517 1.000 -3.040 1.00 47.97 135 LEU A CA 1
ATOM 1088 C C . LEU A 1 135 ? 17.625 2.196 -3.993 1.00 47.97 135 LEU A C 1
ATOM 1090 O O . LEU A 1 135 ? 16.674 2.544 -4.685 1.00 47.97 135 LEU A O 1
ATOM 1094 N N . ARG A 1 136 ? 18.798 2.841 -4.049 1.00 52.75 136 ARG A N 1
ATOM 1095 C CA . ARG A 1 136 ? 19.191 3.416 -5.343 1.00 52.75 136 ARG A CA 1
ATOM 1096 C C . ARG A 1 136 ? 19.334 2.213 -6.256 1.00 52.75 136 ARG A C 1
ATOM 1098 O O . ARG A 1 136 ? 20.087 1.297 -5.915 1.00 52.75 136 ARG A O 1
ATOM 1105 N N . TYR A 1 137 ? 18.540 2.146 -7.315 1.00 59.12 137 TYR A N 1
ATOM 1106 C CA . TYR A 1 137 ? 18.636 1.042 -8.251 1.00 59.12 137 TYR A CA 1
ATOM 1107 C C . TYR A 1 137 ? 19.914 1.235 -9.070 1.00 59.12 137 TYR A C 1
ATOM 1109 O O . TYR A 1 137 ? 19.858 1.753 -10.174 1.00 59.12 137 TYR A O 1
ATOM 1117 N N . LEU A 1 138 ? 21.034 0.814 -8.466 1.00 45.44 138 LEU A N 1
ATOM 1118 C CA . LEU A 1 138 ? 22.413 0.844 -8.962 1.00 45.44 138 LEU A CA 1
ATOM 1119 C C . LEU A 1 138 ? 22.932 2.230 -9.372 1.00 45.44 138 LEU A C 1
ATOM 1121 O O . LEU A 1 138 ? 22.595 2.712 -10.468 1.00 45.44 138 LEU A O 1
#

Organism: Mytilus galloprovincialis (NCBI:txid29158)

Secondary structure (DSSP, 8-state):
------TTSS-SS----GGGSS-SS--HHHHHHTSHHHHHHHHHHHHHHHHHTTSS--HHHHHHHHHHHHHHHHHHHHHHHHHHHHHHHHTT--SS--EETTTTEE--HHHHHHHHHHTT-HHHHHHHHHS-TT----

InterPro domains:
  IPR025398 ZMYM1-like, RNase-like domain [PF14291] (10-118)

Foldseek 3Di:
DPCDPVVPVDDPDDDDPVVQCCDPVHNPVVCVCPDPVNVVVVVVVVVVVCCVVVVDPDPVRVVVVVVVVVVVLVVVLVVLLVVLVVVCVVVVHDQWADQDPVVRDTPGSSLVSLVVSCVVVVSSVCCVVPPPPVPPVD